Protein AF-A0AAN4KQT6-F1 (afdb_monomer_lite)

Foldseek 3Di:
DVVVVVVVVLQVVQVVVVLDDPPDHAWDADPVRDIGRDDRDDDDDPDDPDPDPDDDD

Sequence (57 aa):
MVASKKKREMFKIATERGCKCENDYYWFQMRDGTVGCNECVSLIITDVEYKEIKQEK

Secondary structure (DSSP, 8-state):
-HHHHHHHHHHHHHHHTT-B-SSSB-EEE-TTSPEEEPP------------------

Organism: NCBI:txid1324966

pLDDT: mean 72.91, std 13.68, range [43.09, 87.25]

Radius of gyration: 15.72 Å; chains: 1; bounding box: 39×26×37 Å

Structure (mmCIF, N/CA/C/O backbone):
data_AF-A0AAN4KQT6-F1
#
_entry.id   AF-A0AAN4KQT6-F1
#
loop_
_atom_site.group_PDB
_atom_site.id
_atom_site.type_symbol
_atom_site.label_atom_id
_atom_site.label_alt_id
_atom_site.label_comp_id
_atom_site.label_asym_id
_atom_site.label_entity_id
_atom_site.label_seq_id
_atom_site.pdbx_PDB_ins_code
_atom_site.Cartn_x
_atom_site.Cartn_y
_atom_site.Cartn_z
_atom_site.occupancy
_atom_site.B_iso_or_equiv
_atom_site.auth_seq_id
_atom_site.auth_comp_id
_atom_site.auth_asym_id
_atom_site.auth_atom_id
_atom_site.pdbx_PDB_model_num
ATOM 1 N N . MET A 1 1 ? 19.898 3.757 7.846 1.00 46.91 1 MET A N 1
ATOM 2 C CA . MET A 1 1 ? 19.332 4.476 6.672 1.00 46.91 1 MET A CA 1
ATOM 3 C C . MET A 1 1 ? 18.808 3.566 5.538 1.00 46.91 1 MET A C 1
ATOM 5 O O . MET A 1 1 ? 18.280 4.086 4.565 1.00 46.91 1 MET A O 1
ATOM 9 N N . VAL A 1 2 ? 18.867 2.227 5.647 1.00 48.16 2 VAL A N 1
ATOM 10 C CA . VAL A 1 2 ? 18.427 1.282 4.586 1.00 48.16 2 VAL A CA 1
ATOM 11 C C . VAL A 1 2 ? 16.897 1.156 4.476 1.00 48.16 2 VAL A C 1
ATOM 13 O O . VAL A 1 2 ? 16.364 1.012 3.378 1.00 48.16 2 VAL A O 1
ATOM 16 N N . ALA A 1 3 ? 16.175 1.312 5.593 1.00 56.50 3 ALA A N 1
ATOM 17 C CA . ALA A 1 3 ? 14.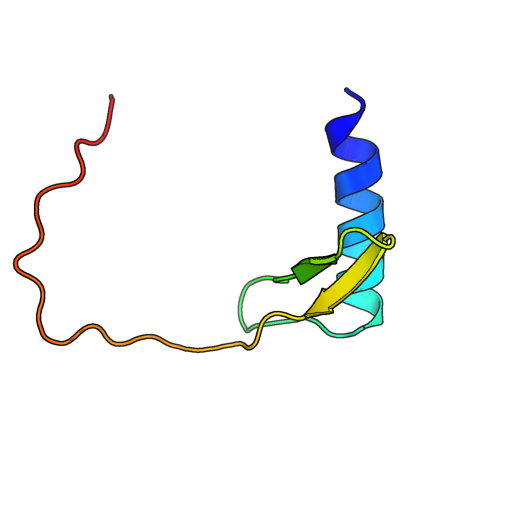713 1.232 5.628 1.00 56.50 3 ALA A CA 1
ATOM 18 C C . ALA A 1 3 ? 14.011 2.261 4.716 1.00 56.50 3 ALA A C 1
ATOM 20 O O . ALA A 1 3 ? 12.934 1.978 4.200 1.00 56.50 3 ALA A O 1
ATOM 21 N N . SER A 1 4 ? 14.617 3.432 4.458 1.00 71.00 4 SER A N 1
ATOM 22 C CA . SER A 1 4 ? 13.958 4.480 3.663 1.00 71.00 4 SER A CA 1
ATOM 23 C C . SER A 1 4 ? 13.999 4.222 2.153 1.00 71.00 4 SER A C 1
ATOM 25 O O . SER A 1 4 ? 13.038 4.562 1.466 1.00 71.00 4 SER A O 1
ATOM 27 N N . LYS A 1 5 ? 15.055 3.580 1.625 1.00 77.44 5 LYS A N 1
ATOM 28 C CA . LYS A 1 5 ? 15.141 3.232 0.193 1.00 77.44 5 LYS A CA 1
ATOM 29 C C . LYS A 1 5 ? 14.114 2.164 -0.174 1.00 77.44 5 LYS A C 1
ATOM 31 O O . LYS A 1 5 ? 13.314 2.393 -1.074 1.00 77.44 5 LYS A O 1
ATOM 36 N N . LYS A 1 6 ? 14.065 1.071 0.598 1.00 78.25 6 LYS A N 1
ATOM 37 C CA . LYS A 1 6 ? 13.078 -0.001 0.403 1.00 78.25 6 LYS A CA 1
ATOM 38 C C . LYS A 1 6 ? 11.648 0.524 0.567 1.00 78.25 6 LYS A C 1
ATOM 40 O O . LYS A 1 6 ? 10.791 0.223 -0.251 1.00 78.25 6 LYS A O 1
ATOM 45 N N . LYS A 1 7 ? 11.391 1.387 1.559 1.00 77.00 7 LYS A N 1
ATOM 46 C CA . LYS A 1 7 ? 10.071 2.020 1.736 1.00 77.00 7 LYS A CA 1
ATOM 47 C C . LYS A 1 7 ? 9.660 2.878 0.530 1.00 77.00 7 LYS A C 1
ATOM 49 O O . LYS A 1 7 ? 8.508 2.810 0.120 1.00 77.00 7 LYS A O 1
ATOM 54 N N . ARG A 1 8 ? 10.582 3.651 -0.058 1.00 84.56 8 ARG A N 1
ATOM 55 C CA . ARG A 1 8 ? 10.312 4.461 -1.265 1.00 84.56 8 ARG A CA 1
ATOM 56 C C . ARG A 1 8 ? 10.020 3.607 -2.495 1.00 84.56 8 ARG A C 1
ATOM 58 O O . ARG A 1 8 ? 9.144 3.957 -3.273 1.00 84.56 8 ARG A O 1
ATOM 65 N N . GLU A 1 9 ? 10.752 2.516 -2.673 1.00 85.88 9 GLU A N 1
ATOM 66 C CA . GLU A 1 9 ? 10.534 1.578 -3.777 1.00 85.88 9 GLU A CA 1
ATOM 67 C C . GLU A 1 9 ? 9.166 0.898 -3.665 1.00 85.88 9 GLU A C 1
ATOM 69 O O . GLU A 1 9 ? 8.386 0.909 -4.612 1.00 85.88 9 GLU A O 1
ATOM 74 N N . MET A 1 10 ? 8.818 0.432 -2.466 1.00 81.94 10 MET A N 1
ATOM 75 C CA . MET A 1 10 ? 7.506 -0.151 -2.191 1.00 81.94 10 MET A CA 1
ATOM 76 C C . MET A 1 10 ? 6.363 0.851 -2.404 1.00 81.94 10 MET A C 1
ATOM 78 O O . MET A 1 10 ? 5.344 0.497 -2.988 1.00 81.94 10 MET A O 1
ATOM 82 N N . PHE A 1 11 ? 6.549 2.111 -1.995 1.00 82.00 11 PHE A N 1
ATOM 83 C CA . PHE A 1 11 ? 5.582 3.183 -2.244 1.00 82.00 11 PHE A CA 1
ATOM 84 C C . PHE A 1 11 ? 5.357 3.433 -3.743 1.00 82.00 11 PHE A C 1
ATOM 86 O O . PHE A 1 11 ? 4.217 3.611 -4.168 1.00 82.00 11 PHE A O 1
ATOM 93 N N . LYS A 1 12 ? 6.416 3.395 -4.566 1.00 86.69 12 LYS A N 1
ATOM 94 C CA . LYS A 1 12 ? 6.279 3.500 -6.029 1.00 86.69 12 LYS A CA 1
ATOM 95 C C . LYS A 1 12 ? 5.453 2.352 -6.601 1.00 86.69 12 LYS A C 1
ATOM 97 O O . LYS A 1 12 ? 4.506 2.615 -7.330 1.00 86.69 12 LYS A O 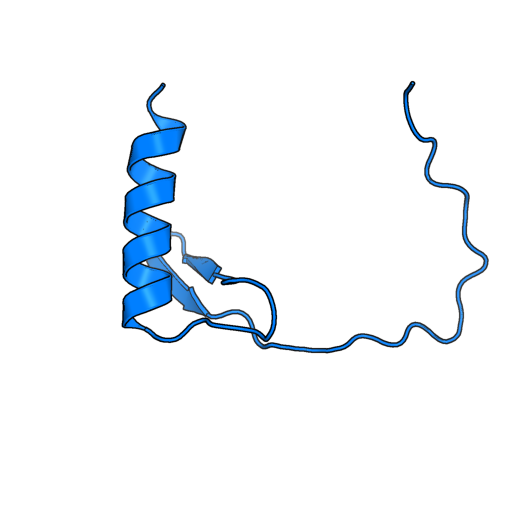1
ATOM 102 N N . ILE A 1 13 ? 5.747 1.112 -6.203 1.00 86.19 13 ILE A N 1
ATOM 103 C CA . ILE A 1 13 ? 5.000 -0.070 -6.661 1.00 86.19 13 ILE A CA 1
ATOM 104 C C . ILE A 1 13 ? 3.522 0.031 -6.258 1.00 86.19 13 ILE A C 1
ATOM 106 O O . ILE A 1 13 ? 2.638 -0.226 -7.072 1.00 86.19 13 ILE A O 1
ATOM 110 N N . ALA A 1 14 ? 3.239 0.441 -5.018 1.00 82.38 14 ALA A N 1
ATOM 111 C CA . ALA A 1 14 ? 1.873 0.646 -4.541 1.00 82.38 14 ALA A CA 1
ATOM 112 C C . ALA A 1 14 ? 1.140 1.754 -5.321 1.00 82.38 14 ALA A C 1
ATOM 114 O O . ALA A 1 14 ? -0.051 1.626 -5.601 1.00 82.38 14 ALA A O 1
ATOM 115 N N . THR A 1 15 ? 1.857 2.811 -5.714 1.00 82.25 15 THR A N 1
ATOM 116 C CA . THR A 1 15 ? 1.320 3.902 -6.541 1.00 82.25 15 THR A CA 1
ATOM 117 C C . THR A 1 15 ? 0.995 3.417 -7.955 1.00 82.25 15 THR A C 1
ATOM 119 O O . THR A 1 15 ? -0.113 3.641 -8.434 1.00 82.25 15 THR A O 1
ATOM 122 N N . GLU A 1 16 ? 1.921 2.709 -8.608 1.00 86.69 16 GLU A N 1
ATOM 123 C CA . GLU A 1 16 ? 1.747 2.160 -9.963 1.00 86.69 16 GLU A CA 1
ATOM 124 C C . GLU A 1 16 ? 0.606 1.137 -10.039 1.00 86.69 16 GLU A C 1
ATOM 126 O O . GLU A 1 16 ? -0.110 1.079 -11.036 1.00 86.69 16 GLU A O 1
ATOM 131 N N . ARG A 1 17 ? 0.405 0.352 -8.974 1.00 81.56 17 ARG A N 1
ATOM 132 C CA . ARG A 1 17 ? -0.688 -0.630 -8.873 1.00 81.56 17 ARG A CA 1
ATOM 133 C C . ARG A 1 17 ? -2.031 -0.029 -8.463 1.00 81.56 17 ARG A C 1
ATOM 135 O O . ARG A 1 17 ? -3.024 -0.748 -8.455 1.00 81.56 17 ARG A O 1
ATOM 142 N N . GLY A 1 18 ? -2.074 1.255 -8.113 1.00 82.62 18 GLY A N 1
ATOM 143 C CA . GLY A 1 18 ? -3.306 1.913 -7.692 1.00 82.62 18 GLY A CA 1
ATOM 144 C C . GLY A 1 18 ? -3.809 1.461 -6.321 1.00 82.62 18 GLY A C 1
ATOM 145 O O . GLY A 1 18 ? -5.014 1.478 -6.095 1.00 82.62 18 GLY A O 1
ATOM 146 N N . CYS A 1 19 ? -2.919 1.110 -5.383 1.00 83.88 19 CYS A N 1
ATOM 147 C CA . CYS A 1 19 ? -3.275 0.783 -3.991 1.00 83.88 19 CYS A CA 1
ATOM 148 C C . CYS A 1 19 ? -3.710 2.023 -3.174 1.00 83.88 19 CYS A C 1
ATOM 150 O O . CYS A 1 19 ? -3.352 2.173 -2.003 1.00 83.88 19 CYS A O 1
ATOM 152 N N . LYS A 1 20 ? -4.393 2.966 -3.825 1.00 83.62 20 LYS A N 1
ATOM 153 C CA . LYS A 1 20 ? -4.757 4.275 -3.300 1.00 83.62 20 LYS A CA 1
ATOM 154 C C . LYS A 1 20 ? -6.099 4.184 -2.581 1.00 83.62 20 LYS A C 1
ATOM 156 O O . LYS A 1 20 ? -7.101 3.835 -3.197 1.00 83.62 20 LYS A O 1
ATOM 161 N N . CYS A 1 21 ? -6.116 4.590 -1.320 1.00 81.31 21 CYS A N 1
ATOM 162 C CA . CYS A 1 21 ? -7.332 4.960 -0.606 1.00 81.31 21 CYS A CA 1
ATOM 163 C C . CYS A 1 21 ? -7.463 6.493 -0.574 1.00 81.31 21 CYS A C 1
ATOM 165 O O . CYS A 1 21 ? -6.599 7.204 -1.087 1.00 81.31 21 CYS A O 1
ATOM 167 N N . GLU A 1 22 ? -8.547 7.023 -0.002 1.00 80.31 22 GLU A N 1
ATOM 168 C CA . GLU A 1 22 ? -8.879 8.459 -0.070 1.00 80.31 22 GLU A CA 1
ATOM 169 C C . GLU A 1 22 ? -7.708 9.386 0.301 1.00 80.31 22 GLU A C 1
ATOM 171 O O . GLU A 1 22 ? -7.438 10.344 -0.422 1.00 80.31 22 GLU A O 1
ATOM 176 N N . ASN A 1 23 ? -6.974 9.061 1.372 1.00 76.62 23 ASN A N 1
ATOM 177 C CA . ASN A 1 23 ? -5.939 9.934 1.935 1.00 76.62 23 ASN A CA 1
ATOM 178 C C . ASN A 1 23 ? -4.510 9.373 1.861 1.00 76.62 23 ASN A C 1
ATOM 180 O O . ASN A 1 23 ? -3.561 10.126 2.072 1.00 76.62 23 ASN A O 1
ATOM 184 N N . ASP A 1 24 ? -4.333 8.079 1.585 1.00 80.12 24 ASP A N 1
ATOM 185 C CA . ASP A 1 24 ? -3.013 7.438 1.599 1.00 80.12 24 ASP A CA 1
ATOM 186 C C . ASP A 1 24 ? -2.980 6.165 0.736 1.00 80.12 24 ASP A C 1
ATOM 188 O O . ASP A 1 24 ? -4.005 5.699 0.228 1.00 80.12 24 ASP A O 1
ATOM 192 N N . TYR A 1 25 ? -1.790 5.598 0.576 1.00 81.12 25 TYR A N 1
ATOM 193 C CA . TYR A 1 25 ? -1.560 4.313 -0.066 1.00 81.12 25 TYR A CA 1
ATOM 194 C C . TYR A 1 25 ? -1.312 3.256 1.004 1.00 81.12 25 TYR A C 1
ATOM 196 O O . TYR A 1 25 ? -0.418 3.399 1.838 1.00 81.12 25 TYR A O 1
ATOM 204 N N . TYR A 1 26 ? -2.057 2.157 0.943 1.00 81.38 26 TYR A N 1
ATOM 205 C CA . TYR A 1 26 ? -1.901 1.047 1.879 1.00 81.38 26 TYR A CA 1
ATOM 206 C C . TYR A 1 26 ? -1.545 -0.228 1.118 1.00 81.38 26 TYR A C 1
ATOM 208 O O . TYR A 1 26 ? -2.256 -0.656 0.209 1.00 81.38 26 TYR A O 1
ATOM 216 N N . TRP A 1 27 ? -0.421 -0.841 1.483 1.00 86.38 27 TRP A N 1
ATOM 217 C CA . TRP A 1 27 ? 0.105 -2.026 0.811 1.00 86.38 27 TRP A CA 1
ATOM 218 C C . TRP A 1 27 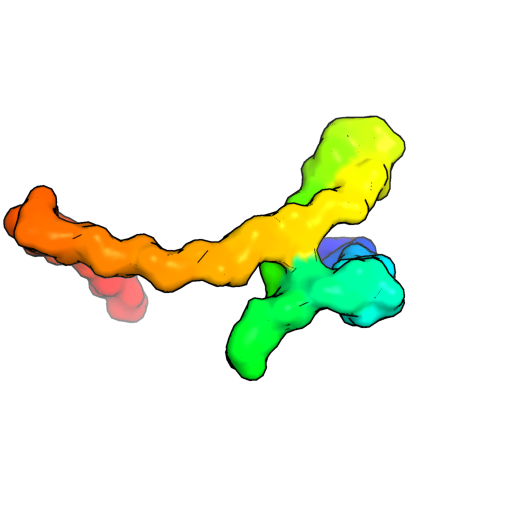? 0.791 -2.970 1.796 1.00 86.38 27 TRP A C 1
ATOM 220 O O . TRP A 1 27 ? 1.240 -2.565 2.872 1.00 86.38 27 TRP A O 1
ATOM 230 N N . PHE A 1 28 ? 0.938 -4.226 1.387 1.00 84.88 28 PHE A N 1
ATOM 231 C CA . PHE A 1 28 ? 1.691 -5.240 2.117 1.00 84.88 28 PHE A CA 1
ATOM 232 C C . PHE A 1 28 ? 2.684 -5.950 1.196 1.00 84.88 28 PHE A C 1
ATOM 234 O O . PHE A 1 28 ? 2.502 -6.005 -0.019 1.00 84.88 28 PHE A O 1
ATOM 241 N N . GLN A 1 29 ? 3.756 -6.486 1.780 1.00 84.06 29 GLN A N 1
ATOM 242 C CA . GLN A 1 29 ? 4.719 -7.329 1.074 1.00 84.06 29 GLN A CA 1
ATOM 243 C C . GLN A 1 29 ? 4.566 -8.773 1.553 1.00 84.06 29 GLN A C 1
ATOM 245 O O . GLN A 1 29 ? 4.681 -9.041 2.749 1.00 84.06 29 GLN A O 1
ATOM 250 N N . MET A 1 30 ? 4.337 -9.700 0.629 1.00 85.88 30 MET A N 1
ATOM 251 C CA . MET A 1 30 ? 4.395 -11.135 0.899 1.00 85.88 30 MET A CA 1
ATOM 252 C C . MET A 1 30 ? 5.852 -11.604 1.032 1.00 85.88 30 MET A C 1
ATOM 254 O O . MET A 1 30 ? 6.790 -10.919 0.620 1.00 85.88 30 MET A O 1
ATOM 258 N N . ARG A 1 31 ? 6.073 -12.782 1.631 1.00 85.75 31 ARG A N 1
ATOM 259 C CA . ARG A 1 31 ? 7.436 -13.312 1.855 1.00 85.75 31 ARG A CA 1
ATOM 260 C C . ARG A 1 31 ? 8.211 -13.562 0.560 1.00 85.75 31 ARG A C 1
ATOM 262 O O . ARG A 1 31 ? 9.432 -13.472 0.570 1.00 85.75 31 ARG A O 1
ATOM 269 N N . ASP A 1 32 ? 7.504 -13.859 -0.523 1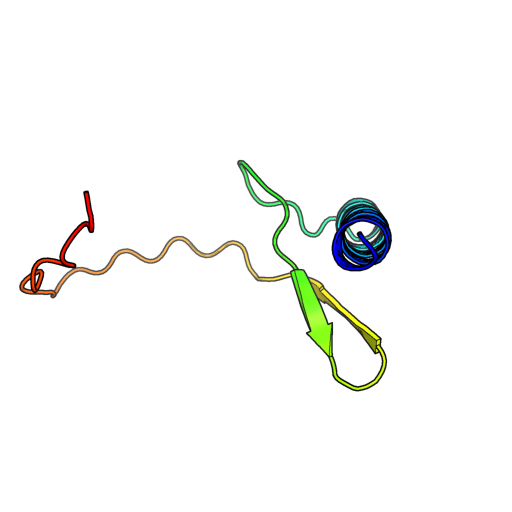.00 87.25 32 ASP A N 1
ATOM 270 C CA . ASP A 1 32 ? 8.049 -14.042 -1.872 1.00 87.25 32 ASP A CA 1
ATOM 271 C C . ASP A 1 32 ? 8.438 -12.715 -2.558 1.00 87.25 32 ASP A C 1
ATOM 273 O O . ASP A 1 32 ? 8.978 -12.720 -3.659 1.00 87.25 32 ASP A O 1
ATOM 277 N N . GLY A 1 33 ? 8.187 -11.574 -1.907 1.00 82.44 33 GLY A N 1
ATOM 278 C CA . GLY A 1 33 ? 8.486 -10.241 -2.418 1.00 82.44 33 GLY A CA 1
ATOM 279 C C . GLY A 1 33 ? 7.320 -9.562 -3.135 1.00 82.44 33 GLY A C 1
ATOM 280 O O . GLY A 1 33 ? 7.420 -8.363 -3.408 1.00 82.44 33 GLY A O 1
ATOM 281 N N . THR A 1 34 ? 6.213 -10.267 -3.381 1.00 84.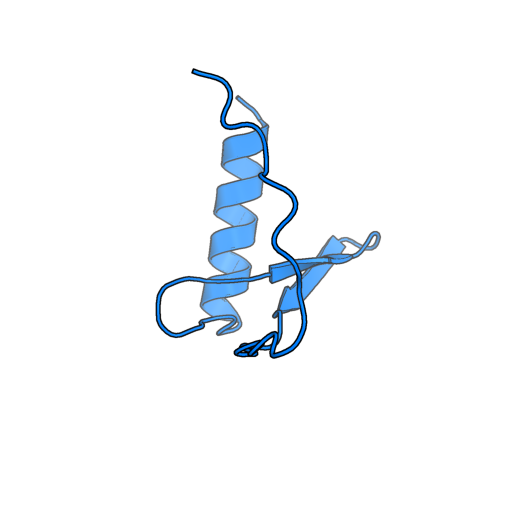50 34 THR A N 1
ATOM 282 C CA . THR A 1 34 ? 5.031 -9.722 -4.059 1.00 84.50 34 THR A CA 1
ATOM 283 C C . THR A 1 34 ? 4.384 -8.606 -3.234 1.00 84.50 34 THR A C 1
ATOM 285 O O . THR A 1 34 ? 4.230 -8.724 -2.019 1.00 84.50 34 THR A O 1
ATOM 288 N N . VAL A 1 35 ? 3.976 -7.518 -3.896 1.00 84.50 35 VAL A N 1
ATOM 289 C CA . VAL A 1 35 ? 3.307 -6.370 -3.260 1.00 84.50 35 VAL A CA 1
ATOM 290 C C . VAL A 1 35 ? 1.799 -6.430 -3.495 1.00 84.50 35 VAL A C 1
ATOM 292 O O . VAL A 1 35 ? 1.355 -6.340 -4.638 1.00 84.50 35 VAL A O 1
ATOM 295 N N . GLY A 1 36 ? 1.010 -6.571 -2.434 1.00 83.75 36 GLY A N 1
ATOM 296 C CA . GLY A 1 36 ? -0.454 -6.523 -2.489 1.00 83.75 36 GLY A CA 1
ATOM 297 C C . GLY A 1 36 ? -1.004 -5.169 -2.041 1.00 83.75 36 GLY A C 1
ATOM 298 O O . GLY A 1 36 ? -0.361 -4.468 -1.257 1.00 83.75 36 GLY A O 1
ATOM 299 N N . CYS A 1 37 ? -2.191 -4.808 -2.530 1.00 87.12 37 CYS A N 1
ATOM 300 C CA . CYS A 1 37 ? -2.935 -3.644 -2.048 1.00 87.12 37 CYS A CA 1
ATOM 301 C C . CYS A 1 37 ? -3.820 -4.044 -0.866 1.00 87.12 37 CYS A C 1
ATOM 303 O O . CYS A 1 37 ? -4.462 -5.093 -0.917 1.00 87.12 37 CYS A O 1
ATOM 305 N N . ASN A 1 38 ? -3.886 -3.204 0.168 1.00 82.00 38 ASN A N 1
ATOM 306 C CA . ASN A 1 38 ? -4.950 -3.344 1.160 1.00 82.00 38 ASN A CA 1
ATOM 307 C C . ASN A 1 38 ? -6.280 -2.905 0.543 1.00 82.00 38 ASN A C 1
ATOM 309 O O . ASN A 1 38 ? -6.321 -1.968 -0.255 1.00 82.00 38 ASN A O 1
ATOM 313 N N . GLU A 1 39 ? -7.368 -3.545 0.958 1.00 75.69 39 GLU A N 1
ATOM 314 C CA . GLU A 1 39 ? -8.703 -3.028 0.680 1.00 75.69 39 GLU A CA 1
ATOM 315 C C . GLU A 1 39 ? -8.944 -1.740 1.477 1.00 75.69 39 GLU A C 1
ATOM 317 O O . GLU A 1 39 ? -8.596 -1.638 2.657 1.00 75.69 39 GLU A O 1
ATOM 322 N N . CYS A 1 40 ? -9.557 -0.750 0.829 1.00 75.25 40 CYS A N 1
ATOM 323 C CA . CYS A 1 40 ? -9.974 0.486 1.478 1.00 75.25 40 CYS A CA 1
ATOM 324 C C . CYS A 1 40 ? -11.281 0.236 2.236 1.00 75.25 40 CYS A C 1
ATOM 326 O O . CYS A 1 40 ? -12.367 0.461 1.705 1.00 75.25 40 CYS A O 1
ATOM 328 N N . VAL A 1 41 ? -11.180 -0.264 3.467 1.00 70.00 41 VAL A N 1
ATOM 329 C CA . VAL A 1 41 ? -12.343 -0.527 4.323 1.00 70.00 41 VAL A CA 1
ATOM 330 C C . VAL A 1 41 ? -12.476 0.538 5.408 1.00 70.00 41 VAL A C 1
ATOM 332 O O . VAL A 1 41 ? -11.517 0.859 6.107 1.00 70.00 41 VAL A O 1
ATOM 335 N N . SER A 1 42 ? -13.686 1.078 5.560 1.00 63.88 42 SER A N 1
ATOM 336 C CA . SER A 1 42 ? -14.056 1.896 6.716 1.00 63.88 42 SER A CA 1
ATOM 337 C C . SER A 1 42 ? -14.656 0.976 7.773 1.00 63.88 42 SER A C 1
ATOM 339 O O . SER A 1 42 ? -15.734 0.413 7.578 1.00 63.88 42 SER A O 1
ATOM 341 N N . LEU A 1 43 ? -13.928 0.760 8.869 1.00 60.34 43 LEU A N 1
ATOM 342 C CA . LEU A 1 43 ? -14.394 -0.051 9.990 1.00 60.34 43 LEU A CA 1
ATOM 343 C C . LEU A 1 43 ? -15.112 0.855 10.991 1.00 60.34 43 LEU A C 1
ATOM 345 O O . LEU A 1 43 ? -14.478 1.649 11.683 1.00 60.34 43 LEU A O 1
ATOM 349 N N . ILE A 1 44 ? -16.435 0.720 11.085 1.00 57.09 44 ILE A N 1
ATOM 350 C CA . ILE A 1 44 ? -17.221 1.332 12.158 1.00 57.09 44 ILE A CA 1
ATOM 351 C C . ILE A 1 44 ? -17.294 0.313 13.293 1.00 57.09 44 ILE A C 1
ATOM 353 O O . ILE A 1 44 ? -17.975 -0.704 13.177 1.00 57.09 44 ILE A O 1
ATOM 357 N N . ILE A 1 45 ? -16.568 0.563 14.382 1.00 64.75 45 ILE A N 1
ATOM 358 C CA . ILE A 1 45 ? -16.606 -0.298 15.566 1.00 64.75 45 ILE A CA 1
ATOM 359 C C . ILE A 1 45 ? -17.735 0.209 16.468 1.00 64.75 45 ILE A C 1
ATOM 361 O O . ILE A 1 45 ? -17.591 1.248 17.106 1.00 64.75 45 ILE A O 1
ATOM 365 N N . THR A 1 46 ? -18.869 -0.492 16.495 1.00 61.12 46 THR A N 1
ATOM 366 C CA . THR A 1 46 ? -20.068 -0.048 17.232 1.00 61.12 46 THR A CA 1
ATOM 367 C C . THR A 1 46 ? -20.144 -0.545 18.676 1.00 61.12 46 THR A C 1
ATOM 369 O O . THR A 1 46 ? -21.157 -0.301 19.316 1.00 61.12 46 THR A O 1
ATOM 372 N N . ASP A 1 47 ? -19.112 -1.225 19.197 1.00 61.59 47 ASP A N 1
ATOM 373 C CA . ASP A 1 47 ? -19.203 -1.883 20.511 1.00 61.59 47 ASP A CA 1
ATOM 374 C C . ASP A 1 47 ? -17.845 -2.055 21.229 1.00 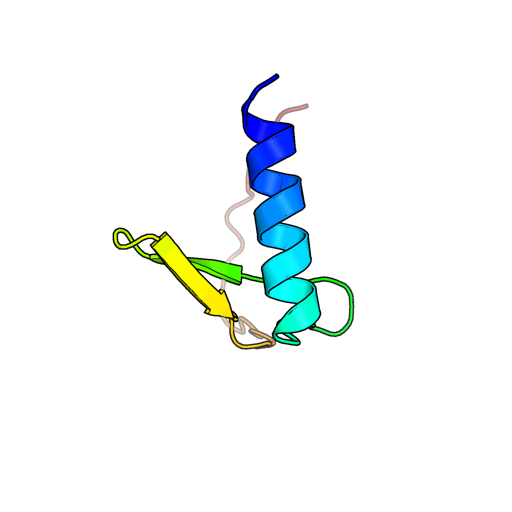61.59 47 ASP A C 1
ATOM 376 O O . ASP A 1 47 ? -17.368 -3.161 21.479 1.00 61.59 47 ASP A O 1
ATOM 380 N N . VAL A 1 48 ? -17.169 -0.951 21.559 1.00 55.34 48 VAL A N 1
ATOM 381 C CA . VAL A 1 48 ? -15.969 -0.994 22.415 1.00 55.34 48 VAL A CA 1
ATOM 382 C C . VAL A 1 48 ? -16.066 0.026 23.538 1.00 55.34 48 VAL A C 1
ATOM 384 O O . VAL A 1 48 ? -15.959 1.230 23.315 1.00 55.34 48 VAL A O 1
ATOM 387 N N . GLU A 1 49 ? -16.167 -0.475 24.771 1.00 52.97 49 GLU A N 1
ATOM 388 C CA . GLU A 1 49 ? -15.582 0.210 25.920 1.00 52.97 49 GLU A CA 1
ATOM 389 C C . GLU A 1 49 ? -14.106 0.469 25.590 1.00 52.97 49 GLU A C 1
ATOM 391 O O . GLU A 1 49 ? -13.277 -0.444 25.529 1.00 52.97 49 GLU A O 1
ATOM 396 N N . TYR A 1 50 ? -13.792 1.724 25.286 1.00 54.22 50 TYR A N 1
ATOM 397 C CA . TYR A 1 50 ? -12.456 2.154 24.912 1.00 54.22 50 TYR A CA 1
ATOM 398 C C . TYR A 1 50 ? -11.547 2.006 26.139 1.00 54.22 50 TYR A C 1
ATOM 400 O O . TYR A 1 50 ? -11.511 2.880 27.003 1.00 54.22 50 TYR A O 1
ATOM 408 N N . LYS A 1 51 ? -10.813 0.892 26.264 1.00 55.19 51 LYS A N 1
ATOM 409 C CA . LYS A 1 51 ? -9.692 0.849 27.211 1.00 55.19 51 LYS A CA 1
ATOM 410 C C . LYS A 1 51 ? -8.670 1.862 26.722 1.00 55.19 51 LYS A C 1
ATOM 412 O O . LYS A 1 51 ? -8.092 1.684 25.653 1.00 55.19 51 LYS A O 1
ATOM 417 N N . GLU A 1 52 ? -8.505 2.931 27.496 1.00 53.09 52 GLU A N 1
ATOM 418 C CA . GLU A 1 52 ? -7.586 4.028 27.215 1.00 53.09 52 GLU A CA 1
ATOM 419 C C . GLU A 1 52 ? -6.218 3.481 26.796 1.00 53.09 52 GLU A C 1
ATOM 421 O O . GLU A 1 52 ? -5.473 2.900 27.590 1.00 53.09 52 GLU A O 1
ATOM 426 N N . ILE A 1 53 ? -5.887 3.655 25.517 1.00 58.81 53 ILE A N 1
ATOM 427 C CA . ILE A 1 53 ? -4.527 3.464 25.035 1.00 58.81 53 ILE A CA 1
ATOM 428 C C . ILE A 1 53 ? -3.711 4.552 25.726 1.00 58.81 53 ILE A C 1
ATOM 430 O O . ILE A 1 53 ? -3.895 5.735 25.438 1.00 58.81 53 ILE A O 1
ATOM 434 N N . LYS A 1 54 ? -2.846 4.163 26.672 1.00 50.44 54 LYS A N 1
ATOM 435 C CA . LYS A 1 54 ? -1.902 5.084 27.312 1.00 50.44 54 LYS A CA 1
ATOM 436 C C . LYS A 1 54 ? -1.090 5.771 26.217 1.00 50.44 54 LYS A C 1
ATOM 438 O O . LYS A 1 54 ? -0.230 5.151 25.600 1.00 50.44 54 LYS A O 1
ATOM 443 N N . GLN A 1 55 ? -1.379 7.045 25.983 1.00 48.81 55 GLN A N 1
ATOM 444 C CA . GLN A 1 55 ? -0.490 7.918 25.239 1.00 48.81 55 GLN A CA 1
ATOM 445 C C . GLN A 1 55 ? 0.750 8.127 26.111 1.00 48.81 55 GLN A C 1
ATOM 447 O O . GLN A 1 55 ? 0.670 8.738 27.178 1.00 48.81 55 GLN A O 1
ATOM 452 N N . GLU A 1 56 ? 1.881 7.558 25.701 1.00 49.09 56 GLU A N 1
ATOM 453 C CA . GLU A 1 56 ? 3.176 7.940 26.260 1.00 49.09 56 GLU A CA 1
ATOM 454 C C . GLU A 1 56 ? 3.465 9.391 25.840 1.00 49.09 56 GLU A C 1
ATOM 456 O O . GLU A 1 56 ? 3.316 9.743 24.668 1.00 49.09 56 GLU A O 1
ATOM 461 N N . LYS A 1 57 ? 3.763 10.231 26.840 1.00 43.09 57 LYS A N 1
ATOM 462 C CA . LYS A 1 57 ? 4.088 11.659 26.708 1.00 43.09 57 LYS A CA 1
ATOM 463 C C . LYS A 1 57 ? 5.467 11.883 26.104 1.00 43.09 57 LYS A C 1
ATOM 465 O O . LYS A 1 57 ? 6.374 11.089 26.434 1.00 43.09 57 LYS A O 1
#